Protein AF-A0AAW1NQZ5-F1 (afdb_monomer)

Sequence (118 aa):
MEVQRAYRHLLRVVSKRVSPAAEDTAWRELISAEFRKPVTGDVPAKLQLAYDYAFLIDGVHEQKDLLASYNIGIDRQSRQREDVQKSAARAGLSIPQHWDEVKKSQADSSKQLSDRQS

Secondary structure (DSSP, 8-state):
-HHHHHHHHHHHHHHHHT--STT--HHHHHHHHHHHS---S-HHHHHHHHHHHHHHHHHHHHHHHHHHHTTTTS-HHHHHHHHHHHHHHHTT----TTHHHHHHHHHHHHHHHHHT--

Radius of gyration: 26.28 Å; Cα contacts (8 Å, |Δi|>4): 44; chains: 1; bounding box: 70×30×65 Å

Mean predicted aligned error: 13.95 Å

Structure (mmCIF, N/CA/C/O backbone):
data_AF-A0AAW1NQZ5-F1
#
_entry.id   AF-A0AAW1NQZ5-F1
#
loop_
_atom_site.group_PDB
_atom_site.id
_atom_site.type_symbol
_atom_site.label_atom_id
_atom_site.label_alt_id
_atom_site.label_comp_id
_atom_site.label_asym_id
_atom_site.label_entity_id
_atom_site.label_seq_id
_atom_site.pdbx_PDB_ins_code
_atom_site.Cartn_x
_atom_site.Cartn_y
_atom_site.Cartn_z
_atom_site.occupancy
_atom_site.B_iso_or_equiv
_atom_site.auth_seq_id
_atom_site.auth_comp_id
_atom_site.auth_asym_id
_atom_site.auth_atom_id
_atom_site.pdbx_PDB_model_num
ATOM 1 N N . MET A 1 1 ? -11.773 10.611 14.910 1.00 70.88 1 MET A N 1
ATOM 2 C CA . MET A 1 1 ? -11.055 11.224 13.763 1.00 70.88 1 MET A CA 1
ATOM 3 C C . MET A 1 1 ? -9.839 10.402 13.333 1.00 70.88 1 MET A C 1
ATOM 5 O O . MET A 1 1 ? -9.651 10.212 12.138 1.00 70.88 1 MET A O 1
ATOM 9 N N . GLU A 1 2 ? -9.037 9.885 14.267 1.00 86.00 2 GLU A N 1
ATOM 10 C CA . GLU A 1 2 ? -7.792 9.156 13.964 1.00 86.00 2 GLU A CA 1
ATOM 11 C C . GLU A 1 2 ? -7.994 7.816 13.248 1.00 86.00 2 GLU A C 1
ATOM 13 O O . GLU A 1 2 ? -7.319 7.563 12.256 1.00 86.00 2 GLU A O 1
ATOM 18 N N . VAL A 1 3 ? -8.992 7.018 13.643 1.00 88.62 3 VAL A N 1
ATOM 19 C CA . VAL A 1 3 ? -9.320 5.733 12.983 1.00 88.62 3 VAL A CA 1
ATOM 20 C C . VAL A 1 3 ? -9.614 5.908 11.495 1.00 88.62 3 VAL A C 1
ATOM 22 O O . VAL A 1 3 ? -9.087 5.180 10.659 1.00 88.62 3 VAL A O 1
ATOM 25 N N . GLN A 1 4 ? -10.385 6.936 11.134 1.00 90.56 4 GLN A N 1
ATOM 26 C CA . GLN A 1 4 ? -10.663 7.246 9.731 1.00 90.56 4 GLN A CA 1
ATOM 27 C C . GLN A 1 4 ? -9.417 7.719 8.973 1.00 90.56 4 GLN A C 1
ATOM 29 O O . GLN A 1 4 ? -9.316 7.502 7.766 1.00 90.56 4 GLN A O 1
ATOM 34 N N . ARG A 1 5 ? -8.480 8.401 9.646 1.00 93.69 5 ARG A N 1
ATOM 35 C CA . ARG A 1 5 ? -7.211 8.816 9.033 1.00 93.69 5 ARG A CA 1
ATOM 36 C C . ARG A 1 5 ? -6.329 7.601 8.755 1.00 93.69 5 ARG A C 1
ATOM 38 O O . ARG A 1 5 ? -5.904 7.463 7.613 1.00 93.69 5 ARG A O 1
ATOM 45 N N . ALA A 1 6 ? -6.152 6.712 9.732 1.00 92.81 6 ALA A N 1
ATOM 46 C CA . ALA A 1 6 ? -5.390 5.473 9.577 1.00 92.81 6 ALA A CA 1
ATOM 47 C C . ALA A 1 6 ? -5.971 4.586 8.464 1.00 92.81 6 ALA A C 1
ATOM 49 O O . ALA A 1 6 ? -5.249 4.180 7.557 1.00 92.81 6 ALA A O 1
ATOM 50 N N . TYR A 1 7 ? -7.294 4.391 8.455 1.00 94.00 7 TYR A N 1
ATOM 51 C CA . TYR A 1 7 ? -7.994 3.638 7.410 1.00 94.00 7 TYR A CA 1
ATOM 52 C C . TYR A 1 7 ? -7.758 4.214 6.007 1.00 94.00 7 TYR A C 1
ATOM 54 O O . TYR A 1 7 ? -7.334 3.503 5.097 1.00 94.00 7 TYR A O 1
ATOM 62 N N . ARG A 1 8 ? -7.987 5.524 5.824 1.00 94.19 8 ARG A N 1
ATOM 63 C CA . ARG A 1 8 ? -7.779 6.188 4.525 1.00 94.19 8 ARG A CA 1
ATOM 64 C C . ARG A 1 8 ? -6.316 6.170 4.094 1.00 94.19 8 ARG A C 1
ATOM 66 O O . ARG A 1 8 ? -6.044 6.088 2.900 1.00 94.19 8 ARG A O 1
ATOM 73 N N . HIS A 1 9 ? -5.389 6.287 5.042 1.00 94.88 9 HIS A N 1
ATOM 74 C CA . HIS A 1 9 ? -3.962 6.241 4.759 1.00 94.88 9 HIS A CA 1
ATOM 75 C C . HIS A 1 9 ? -3.550 4.855 4.253 1.00 94.88 9 HIS A C 1
ATOM 77 O O . HIS A 1 9 ? -3.012 4.758 3.151 1.00 94.88 9 HIS A O 1
ATOM 83 N N . LEU A 1 10 ? -3.899 3.796 4.988 1.00 94.56 10 LEU A N 1
ATOM 84 C CA . LEU A 1 10 ? -3.595 2.419 4.605 1.00 94.56 10 LEU A CA 1
ATOM 85 C C . LEU A 1 10 ? -4.227 2.051 3.256 1.00 94.56 10 LEU A C 1
ATOM 87 O O . LEU A 1 10 ? -3.538 1.535 2.379 1.00 94.56 10 LEU 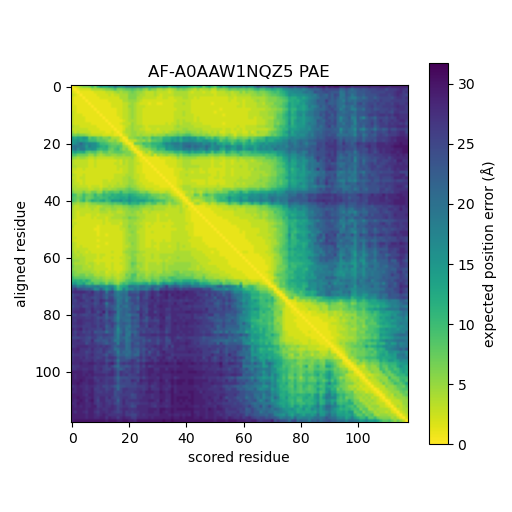A O 1
ATOM 91 N N . LEU A 1 11 ? -5.504 2.391 3.042 1.00 93.19 11 LEU A N 1
ATOM 92 C CA . LEU A 1 11 ? -6.165 2.151 1.756 1.00 93.19 11 LEU A CA 1
ATOM 93 C C . LEU A 1 11 ? -5.460 2.845 0.593 1.00 93.19 11 LEU A C 1
ATOM 95 O O . LEU A 1 11 ? -5.321 2.242 -0.467 1.00 93.19 11 LEU A O 1
ATOM 99 N N . ARG A 1 12 ? -5.003 4.089 0.782 1.00 93.06 12 ARG A N 1
ATOM 100 C CA . ARG A 1 12 ? -4.288 4.836 -0.260 1.00 93.06 12 ARG A CA 1
ATOM 101 C C . ARG A 1 12 ? -2.950 4.186 -0.606 1.00 93.06 12 ARG A C 1
ATOM 103 O O . ARG A 1 12 ? -2.597 4.119 -1.782 1.00 93.06 12 ARG A O 1
ATOM 110 N N . VAL A 1 13 ? -2.204 3.725 0.397 1.00 94.00 13 VAL A N 1
ATOM 111 C CA . VAL A 1 13 ? -0.919 3.044 0.175 1.00 94.00 13 VAL A CA 1
ATOM 112 C C . VAL A 1 13 ? -1.146 1.735 -0.574 1.00 94.00 13 VAL A C 1
ATOM 114 O O . VAL A 1 13 ? -0.518 1.495 -1.603 1.00 94.00 13 VAL A O 1
ATOM 117 N N . VAL A 1 14 ? -2.112 0.932 -0.130 1.00 92.25 14 VAL A N 1
ATOM 118 C CA . VAL A 1 14 ? -2.452 -0.351 -0.756 1.00 92.25 14 VAL A CA 1
ATOM 119 C C . VAL A 1 14 ? -2.953 -0.163 -2.186 1.00 92.25 14 VAL A C 1
ATOM 121 O O . VAL A 1 14 ? -2.502 -0.873 -3.082 1.00 92.25 14 VAL A O 1
ATOM 124 N N . SER A 1 15 ? -3.806 0.835 -2.440 1.00 89.31 15 SER A N 1
ATOM 125 C CA . SER A 1 15 ? -4.270 1.143 -3.798 1.00 89.31 15 SER A CA 1
ATOM 126 C C . SER A 1 15 ? -3.155 1.647 -4.712 1.00 89.31 15 SER A C 1
ATOM 128 O O . SER A 1 15 ? -3.233 1.476 -5.918 1.00 89.31 15 SER A O 1
ATOM 130 N N . LYS A 1 16 ? -2.131 2.308 -4.165 1.00 90.25 16 LYS A N 1
ATOM 131 C CA . LYS A 1 16 ? -1.011 2.826 -4.959 1.00 90.25 16 LYS A CA 1
ATOM 132 C C . LYS A 1 16 ? 0.023 1.742 -5.268 1.00 90.25 16 LYS A C 1
ATOM 134 O O . LYS A 1 16 ? 0.586 1.742 -6.356 1.00 90.25 16 LYS A O 1
ATOM 139 N N . ARG A 1 17 ? 0.323 0.879 -4.294 1.00 88.62 17 ARG A N 1
ATOM 140 C CA . ARG A 1 17 ? 1.488 -0.016 -4.327 1.00 88.62 17 ARG A CA 1
ATOM 141 C C . ARG A 1 17 ? 1.148 -1.469 -4.651 1.00 88.62 17 ARG A C 1
ATOM 143 O O . ARG A 1 17 ? 1.890 -2.096 -5.390 1.00 88.62 17 ARG A O 1
ATOM 150 N N . VAL A 1 18 ? 0.041 -1.988 -4.119 1.00 84.69 18 VAL A N 1
ATOM 151 C CA . VAL A 1 18 ? -0.303 -3.421 -4.195 1.00 84.69 18 VAL A CA 1
ATOM 152 C C . VAL A 1 18 ? -1.376 -3.680 -5.247 1.00 84.69 18 VAL A C 1
ATOM 154 O O . VAL A 1 18 ? -1.223 -4.575 -6.066 1.00 84.69 18 VAL A O 1
ATOM 157 N N . SER A 1 19 ? -2.436 -2.867 -5.249 1.00 79.19 19 SER A N 1
ATOM 158 C CA . SER A 1 19 ? -3.560 -2.996 -6.181 1.00 79.19 19 SER A CA 1
ATOM 159 C C . SER A 1 19 ? -3.841 -1.670 -6.914 1.00 79.19 19 SER A C 1
ATOM 161 O O . SER A 1 19 ? -4.798 -0.943 -6.591 1.00 79.19 19 SER A O 1
ATOM 163 N N . PRO A 1 20 ? -2.966 -1.312 -7.877 1.00 73.44 20 PRO A N 1
ATOM 164 C CA . PRO A 1 20 ? -3.190 -0.182 -8.773 1.00 73.44 20 PRO A CA 1
ATOM 165 C C . PRO A 1 20 ? -4.266 -0.480 -9.827 1.00 73.44 20 PRO A C 1
ATOM 167 O O . PRO A 1 20 ? -4.926 0.446 -10.297 1.00 73.44 20 PRO A O 1
ATOM 170 N N . ALA A 1 21 ? -4.479 -1.753 -10.180 1.00 66.56 21 ALA A N 1
ATOM 171 C CA . ALA A 1 21 ? -5.527 -2.165 -11.106 1.00 66.56 21 ALA A CA 1
ATOM 172 C C . ALA A 1 21 ? -6.895 -2.175 -10.407 1.00 66.56 21 ALA A C 1
ATOM 174 O O . ALA A 1 21 ? -7.035 -2.687 -9.299 1.00 66.56 21 ALA A O 1
ATOM 175 N N . ALA A 1 22 ? -7.920 -1.626 -11.064 1.00 62.34 22 ALA A N 1
ATOM 176 C CA . ALA A 1 22 ? -9.281 -1.571 -10.525 1.00 62.34 22 ALA A CA 1
ATOM 177 C C . ALA A 1 22 ? -9.897 -2.960 -10.251 1.00 62.34 22 ALA A C 1
ATOM 179 O O . ALA A 1 22 ? -10.862 -3.051 -9.498 1.00 62.34 22 ALA A O 1
ATOM 180 N N . GLU A 1 23 ? -9.334 -4.016 -10.841 1.00 64.56 23 GLU A N 1
ATOM 181 C CA . GLU A 1 23 ? -9.855 -5.384 -10.795 1.00 64.56 23 GLU A CA 1
ATOM 182 C C . GLU A 1 23 ? -9.442 -6.166 -9.536 1.00 64.56 23 GLU A C 1
ATOM 184 O O . GLU A 1 23 ? -10.144 -7.099 -9.156 1.00 64.56 23 GLU A O 1
ATOM 189 N N . ASP A 1 24 ? -8.367 -5.782 -8.834 1.00 76.19 24 ASP A N 1
ATOM 190 C CA . ASP A 1 24 ? -7.930 -6.484 -7.616 1.00 76.19 24 ASP A CA 1
ATOM 191 C C . ASP A 1 24 ? -8.473 -5.794 -6.351 1.00 76.19 24 ASP A C 1
ATOM 193 O O . ASP A 1 24 ? -7.803 -5.005 -5.676 1.00 76.19 24 ASP A O 1
ATOM 197 N N . THR A 1 25 ? -9.741 -6.045 -6.024 1.00 85.50 25 THR A N 1
ATOM 198 C CA . THR A 1 25 ? -10.404 -5.450 -4.850 1.00 85.50 25 THR A CA 1
ATOM 199 C C . THR A 1 25 ? -10.146 -6.206 -3.549 1.00 85.50 25 THR A C 1
ATOM 201 O O . THR A 1 25 ? -10.448 -5.668 -2.478 1.00 85.50 25 THR A O 1
ATOM 204 N N . ALA A 1 26 ? -9.533 -7.393 -3.605 1.00 88.62 26 ALA A N 1
ATOM 205 C CA . ALA A 1 26 ? -9.428 -8.316 -2.475 1.00 88.62 26 ALA A CA 1
ATOM 206 C C . ALA A 1 26 ? -8.772 -7.666 -1.247 1.00 88.62 26 ALA A C 1
ATOM 208 O O . ALA A 1 26 ? -9.292 -7.740 -0.132 1.00 88.62 26 ALA A O 1
ATOM 209 N N . TRP A 1 27 ? -7.674 -6.934 -1.451 1.00 89.69 27 TRP A N 1
ATOM 210 C CA . TRP A 1 27 ? -6.989 -6.226 -0.366 1.00 89.69 27 TRP A CA 1
ATOM 211 C C . TRP A 1 27 ? -7.824 -5.095 0.239 1.00 89.69 27 TRP A C 1
ATOM 213 O O . TRP A 1 27 ? -7.817 -4.894 1.454 1.00 89.69 27 TRP A O 1
ATOM 223 N N . ARG A 1 28 ? -8.567 -4.353 -0.588 1.00 90.00 28 ARG A N 1
ATOM 224 C CA . ARG A 1 28 ? -9.413 -3.241 -0.121 1.00 90.00 28 ARG A CA 1
ATOM 225 C C . ARG A 1 28 ? -10.602 -3.762 0.679 1.00 90.00 28 ARG A C 1
ATOM 227 O O . ARG A 1 28 ? -10.969 -3.161 1.692 1.00 90.00 28 ARG A O 1
ATOM 234 N N . GLU A 1 29 ? -11.180 -4.873 0.238 1.00 91.75 29 GLU A N 1
ATOM 235 C CA . GLU A 1 29 ? -12.260 -5.572 0.929 1.00 91.75 29 GLU A CA 1
ATOM 236 C C . GLU A 1 29 ? -11.786 -6.138 2.263 1.00 91.75 29 GLU A C 1
ATOM 238 O O . GLU A 1 29 ? -12.436 -5.888 3.276 1.00 91.75 29 GLU A O 1
ATOM 243 N N . LEU A 1 30 ? -10.619 -6.789 2.294 1.00 92.62 30 LEU A N 1
ATOM 244 C CA . LEU A 1 30 ? -10.021 -7.314 3.520 1.00 92.62 30 LEU A CA 1
ATOM 245 C C . LEU A 1 30 ? -9.782 -6.205 4.549 1.00 92.62 30 LEU A C 1
ATOM 247 O O . LEU A 1 30 ? -10.229 -6.316 5.687 1.00 92.62 30 LEU A O 1
ATOM 251 N N . ILE A 1 31 ? -9.158 -5.092 4.149 1.00 92.12 31 ILE A N 1
ATOM 252 C CA . ILE A 1 31 ? -8.920 -3.952 5.051 1.00 92.12 31 ILE A CA 1
ATOM 253 C C . ILE A 1 31 ? -10.249 -3.371 5.539 1.00 92.12 31 ILE A C 1
ATOM 255 O O . ILE A 1 31 ? -10.414 -3.081 6.721 1.00 92.12 31 ILE A O 1
ATOM 259 N N . SER A 1 32 ? -11.229 -3.224 4.648 1.00 92.56 32 SER A N 1
ATOM 260 C CA . SER A 1 32 ? -12.551 -2.719 5.027 1.00 92.56 32 SER A CA 1
ATOM 261 C C . SER A 1 32 ? -13.278 -3.665 5.981 1.00 92.56 32 SER A C 1
ATOM 263 O O . SER A 1 32 ? -13.963 -3.195 6.887 1.00 92.56 32 SER A O 1
ATOM 265 N N . ALA A 1 33 ? -13.121 -4.977 5.813 1.00 93.38 33 ALA A N 1
ATOM 266 C CA . ALA A 1 33 ? -13.661 -5.977 6.720 1.00 93.38 33 ALA A CA 1
ATOM 267 C C . ALA A 1 33 ? -12.986 -5.897 8.096 1.00 93.38 33 ALA A C 1
ATOM 269 O O . ALA A 1 33 ? -13.692 -5.838 9.099 1.00 93.38 33 ALA A O 1
ATOM 270 N N . GLU A 1 34 ? -11.653 -5.808 8.161 1.00 91.12 34 GLU A N 1
ATOM 271 C CA . GLU A 1 34 ? -10.914 -5.681 9.427 1.00 91.12 34 GLU A CA 1
ATOM 272 C C . GLU A 1 34 ? -11.303 -4.422 10.209 1.00 91.12 34 GLU A C 1
ATOM 274 O O . GLU A 1 34 ? -11.570 -4.495 11.406 1.00 91.12 34 GLU A O 1
ATOM 279 N N . PHE A 1 35 ? -11.426 -3.272 9.540 1.00 90.88 35 PHE A N 1
ATOM 280 C CA . PHE A 1 35 ? -11.817 -2.015 10.192 1.00 90.88 35 PHE A CA 1
ATOM 281 C C . PHE A 1 35 ? -13.294 -1.964 10.619 1.00 90.88 35 PHE A C 1
ATOM 283 O O . PHE A 1 35 ? -13.665 -1.104 11.417 1.00 90.88 35 PHE A O 1
ATOM 290 N N . ARG A 1 36 ? -14.144 -2.858 10.095 1.00 90.94 36 ARG A N 1
ATOM 291 C CA . ARG A 1 36 ? -15.556 -2.992 10.494 1.00 90.94 36 ARG A CA 1
ATOM 292 C C . ARG A 1 36 ? -15.763 -3.966 11.652 1.00 90.94 36 ARG A C 1
ATOM 294 O O . ARG A 1 36 ? -16.827 -3.927 12.269 1.00 90.94 36 ARG A O 1
ATOM 301 N N . LYS A 1 37 ? -14.797 -4.844 11.944 1.00 90.31 37 LYS A N 1
ATOM 302 C CA . LYS A 1 37 ? -14.909 -5.790 13.062 1.00 90.31 37 LYS A CA 1
ATOM 303 C C . LYS A 1 37 ? -15.020 -5.033 14.391 1.00 90.31 37 LYS A C 1
ATOM 305 O O . LYS A 1 37 ? -14.380 -3.991 14.556 1.00 90.31 37 LYS A O 1
ATOM 310 N N . PRO A 1 38 ? -15.800 -5.551 15.358 1.00 85.06 38 PRO A N 1
ATOM 311 C CA . PRO A 1 38 ? -15.866 -4.954 16.684 1.00 85.06 38 PRO A CA 1
ATOM 312 C C . PRO A 1 38 ? -14.465 -4.932 17.299 1.00 85.06 38 PRO A C 1
ATOM 314 O O . PRO A 1 38 ? -13.762 -5.946 17.333 1.00 85.06 38 PRO A O 1
ATOM 317 N N . VAL A 1 39 ? -14.038 -3.759 17.764 1.00 83.44 39 VAL A N 1
ATOM 318 C CA . VAL A 1 39 ? -12.698 -3.605 18.324 1.00 83.44 39 VAL A CA 1
ATOM 319 C C . VAL A 1 39 ? -12.680 -4.169 19.738 1.00 83.44 39 VAL A C 1
ATOM 321 O O . VAL A 1 39 ? -13.230 -3.584 20.664 1.00 83.44 39 VAL A O 1
ATOM 324 N N . THR A 1 40 ? -12.027 -5.313 19.901 1.00 83.00 40 THR A N 1
ATOM 325 C CA . THR A 1 40 ? -11.685 -5.889 21.205 1.00 83.00 40 THR A CA 1
ATOM 326 C C . THR A 1 40 ? -10.232 -5.554 21.556 1.00 83.00 40 THR A C 1
ATOM 328 O O . THR A 1 40 ? -9.353 -5.658 20.700 1.00 83.00 40 THR A O 1
ATOM 331 N N . GLY A 1 41 ? -9.953 -5.129 22.789 1.00 82.88 41 GLY A N 1
ATOM 332 C CA . GLY A 1 41 ? -8.594 -4.783 23.236 1.00 82.88 41 GLY A CA 1
ATOM 333 C C . GLY A 1 41 ? -8.167 -3.338 22.941 1.00 82.88 41 GLY A C 1
ATOM 334 O O . GLY A 1 41 ? -9.006 -2.450 22.807 1.00 82.88 41 GLY A O 1
ATOM 335 N N . ASP A 1 42 ? -6.853 -3.108 22.878 1.00 88.94 42 ASP A N 1
ATOM 336 C CA . ASP A 1 42 ? -6.261 -1.766 22.846 1.00 88.94 42 ASP A CA 1
ATOM 337 C C . ASP A 1 42 ? -6.366 -1.097 21.460 1.00 88.94 42 ASP A C 1
ATOM 339 O O . ASP A 1 42 ? -5.726 -1.498 20.482 1.00 88.94 42 ASP A O 1
ATOM 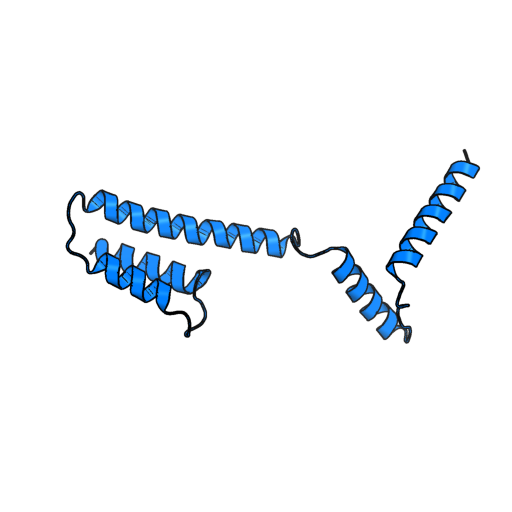343 N N . VAL A 1 43 ? -7.219 -0.071 21.374 1.00 88.00 43 VAL A N 1
ATOM 344 C CA . VAL A 1 43 ? -7.505 0.695 20.150 1.00 88.00 43 VAL A CA 1
ATOM 345 C C . VAL A 1 43 ? -6.252 1.441 19.644 1.00 88.00 43 VAL A C 1
ATOM 347 O O . VAL A 1 43 ? -5.949 1.307 18.455 1.00 88.00 43 VAL A O 1
ATOM 350 N N . PRO A 1 44 ? -5.502 2.186 20.487 1.00 90.00 44 PRO A N 1
ATOM 351 C CA . PRO A 1 44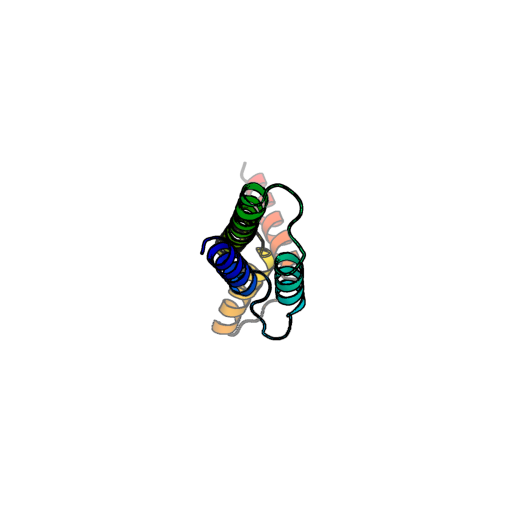 ? -4.215 2.784 20.127 1.00 90.00 44 PRO A CA 1
ATOM 352 C C . PRO A 1 44 ? -3.215 1.817 19.486 1.00 90.00 44 PRO A C 1
ATOM 354 O O . PRO A 1 44 ? -2.670 2.125 18.427 1.00 90.00 44 PRO A O 1
ATOM 357 N N . ALA A 1 45 ? -3.006 0.632 20.068 1.00 91.31 45 ALA A N 1
ATOM 358 C CA . ALA A 1 45 ? -2.066 -0.349 19.524 1.00 91.31 45 ALA A CA 1
ATOM 359 C C . ALA A 1 45 ? -2.479 -0.832 18.122 1.00 91.31 45 ALA A C 1
ATOM 361 O O . ALA A 1 45 ? -1.646 -0.957 17.226 1.00 91.31 45 ALA A O 1
ATOM 362 N N . LYS A 1 46 ? -3.780 -1.045 17.894 1.00 90.44 46 LYS A N 1
ATOM 363 C CA . LYS A 1 46 ? -4.315 -1.427 16.574 1.00 90.44 46 LYS A CA 1
ATOM 364 C C . LYS A 1 46 ? -4.212 -0.306 15.541 1.00 90.44 46 LYS A C 1
ATOM 366 O O . LYS A 1 46 ? -3.966 -0.567 14.366 1.00 90.44 46 LYS A O 1
ATOM 371 N N . LEU A 1 47 ? -4.404 0.940 15.971 1.00 92.44 47 LEU A N 1
ATOM 372 C CA . LEU A 1 47 ? -4.180 2.126 15.144 1.00 92.44 47 LEU A CA 1
ATOM 373 C C . LEU A 1 47 ? -2.718 2.226 14.711 1.00 92.44 47 LEU A C 1
ATOM 375 O O . LEU A 1 47 ? -2.456 2.427 13.527 1.00 92.44 47 LEU A O 1
ATOM 379 N N . GLN A 1 48 ? -1.792 2.051 15.654 1.00 94.25 48 GLN A N 1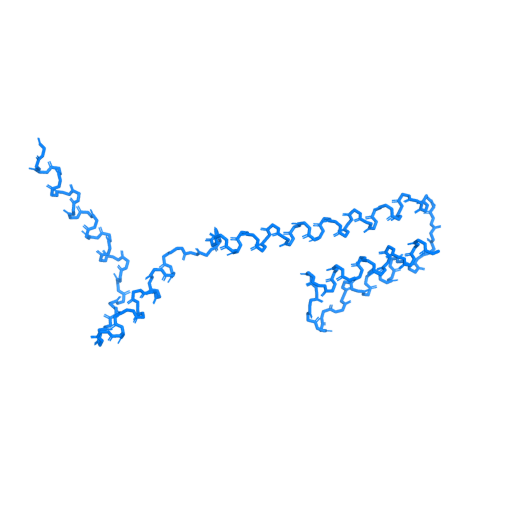
ATOM 380 C CA . GLN A 1 48 ? -0.361 2.057 15.372 1.00 94.25 48 GLN A CA 1
ATOM 381 C C . GLN A 1 48 ? 0.003 0.950 14.383 1.00 94.25 48 GLN A C 1
ATOM 383 O O . GLN A 1 48 ? 0.628 1.226 13.365 1.00 94.25 48 GLN A O 1
ATOM 388 N N . LEU A 1 49 ? -0.516 -0.260 14.598 1.00 94.19 49 LEU A N 1
ATOM 389 C CA . LEU A 1 49 ? -0.314 -1.390 13.696 1.00 94.19 49 LEU A CA 1
ATOM 390 C C . LEU A 1 49 ? -0.743 -1.078 12.250 1.00 94.19 49 LEU A C 1
ATOM 392 O O . LEU A 1 49 ? -0.059 -1.455 11.301 1.00 94.19 49 LEU A O 1
ATOM 396 N N . ALA A 1 50 ? -1.852 -0.358 12.053 1.00 94.12 50 ALA A N 1
ATOM 397 C CA . ALA A 1 50 ? -2.284 0.052 10.717 1.00 94.12 50 ALA A CA 1
ATOM 398 C C . ALA A 1 50 ? -1.302 1.032 10.047 1.00 94.12 50 ALA A C 1
ATOM 400 O O . ALA A 1 50 ? -1.083 0.943 8.836 1.00 94.12 50 ALA A O 1
ATOM 401 N N . TYR A 1 51 ? -0.709 1.952 10.814 1.00 95.81 51 TYR A N 1
ATOM 402 C CA . TYR A 1 51 ? 0.342 2.840 10.311 1.00 95.81 51 TYR A CA 1
ATOM 403 C C . TYR A 1 51 ? 1.633 2.079 10.012 1.00 95.81 51 TYR A C 1
ATOM 405 O O . TYR A 1 51 ? 2.224 2.302 8.957 1.00 95.81 51 TYR A O 1
ATOM 413 N N . ASP A 1 52 ? 2.024 1.141 10.873 1.00 96.69 52 ASP A N 1
ATOM 414 C CA . ASP A 1 52 ? 3.221 0.320 10.685 1.00 96.69 52 ASP A CA 1
ATOM 415 C C . ASP A 1 52 ? 3.113 -0.526 9.407 1.00 96.69 52 ASP A C 1
ATOM 417 O O . ASP A 1 52 ? 4.056 -0.593 8.618 1.00 96.69 52 ASP A O 1
ATOM 421 N N . TYR A 1 53 ? 1.936 -1.102 9.130 1.00 95.50 53 TYR A N 1
ATOM 422 C CA . TYR A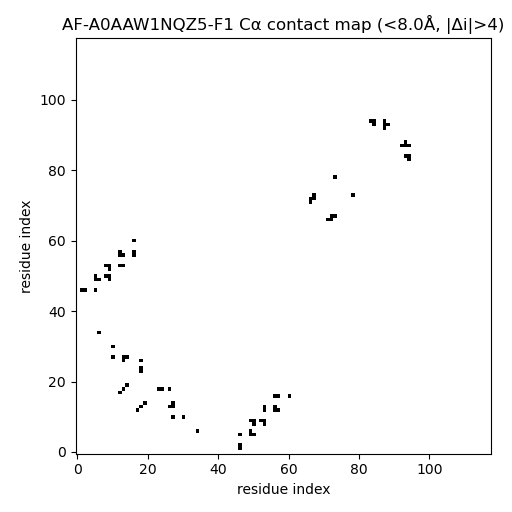 1 53 ? 1.688 -1.801 7.867 1.00 95.50 53 TYR A CA 1
ATOM 423 C C . TYR A 1 53 ? 1.743 -0.872 6.654 1.00 95.50 53 TYR A C 1
ATOM 425 O O . TYR A 1 53 ? 2.315 -1.245 5.629 1.00 95.50 53 TYR A O 1
ATOM 433 N N . ALA A 1 54 ? 1.171 0.331 6.744 1.00 95.44 54 ALA A N 1
ATOM 434 C CA . ALA A 1 54 ? 1.248 1.301 5.656 1.00 95.44 54 ALA A CA 1
ATOM 435 C C . ALA A 1 54 ? 2.710 1.684 5.360 1.00 95.44 54 ALA A C 1
ATOM 437 O O . ALA A 1 54 ? 3.120 1.686 4.200 1.00 95.44 54 ALA A O 1
ATOM 438 N N . PHE A 1 55 ? 3.505 1.925 6.405 1.00 96.44 55 PHE A N 1
ATOM 439 C CA . PHE A 1 55 ? 4.932 2.217 6.291 1.00 96.44 55 PHE A CA 1
ATOM 440 C C . PHE A 1 55 ? 5.712 1.051 5.671 1.00 96.44 55 PHE A C 1
ATOM 442 O O . PHE A 1 55 ? 6.485 1.257 4.736 1.00 96.44 55 PHE A O 1
ATOM 449 N N . LEU A 1 56 ? 5.465 -0.182 6.127 1.00 96.62 56 LEU A N 1
ATOM 450 C CA . LEU A 1 56 ? 6.103 -1.383 5.587 1.00 96.62 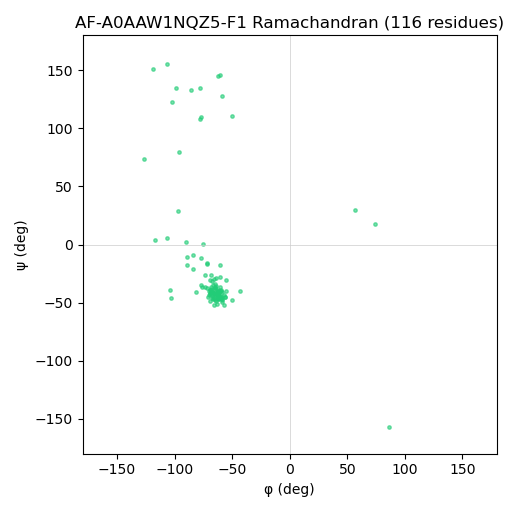56 LEU A CA 1
ATOM 451 C C . LEU A 1 56 ? 5.823 -1.552 4.090 1.00 96.62 56 LEU A C 1
ATOM 453 O O . LEU A 1 56 ? 6.741 -1.800 3.309 1.00 96.62 56 LEU A O 1
ATOM 457 N N . ILE A 1 57 ? 4.558 -1.419 3.681 1.00 94.62 57 ILE A N 1
ATOM 458 C CA . ILE A 1 57 ? 4.162 -1.591 2.280 1.00 94.62 57 ILE A CA 1
ATOM 459 C C . ILE A 1 57 ? 4.828 -0.531 1.405 1.00 94.62 57 ILE A C 1
ATOM 461 O O . ILE A 1 57 ? 5.342 -0.875 0.338 1.00 94.62 57 ILE A O 1
ATOM 465 N N . ASP A 1 58 ? 4.823 0.733 1.831 1.00 94.69 58 ASP A N 1
ATOM 466 C CA . ASP A 1 58 ? 5.416 1.812 1.040 1.00 94.69 58 ASP A CA 1
ATOM 467 C C . ASP A 1 58 ? 6.938 1.652 0.937 1.00 94.69 58 ASP A C 1
ATOM 469 O O . ASP A 1 58 ? 7.468 1.686 -0.172 1.00 94.69 58 ASP A O 1
ATOM 473 N N . GLY A 1 59 ? 7.619 1.347 2.048 1.00 95.06 59 GLY A N 1
ATOM 474 C CA . GLY A 1 59 ? 9.071 1.152 2.078 1.00 95.06 59 GLY A CA 1
ATOM 475 C C . GLY A 1 59 ? 9.546 -0.038 1.239 1.00 95.06 59 GLY A C 1
ATOM 476 O O . GLY A 1 59 ? 10.507 0.084 0.481 1.00 95.06 59 GLY A O 1
ATOM 477 N N . VAL A 1 60 ? 8.850 -1.180 1.292 1.00 94.50 60 VAL A N 1
ATOM 478 C CA . VAL A 1 60 ? 9.185 -2.345 0.450 1.00 94.50 60 VAL A CA 1
ATOM 479 C C . VAL A 1 60 ? 9.031 -2.016 -1.035 1.00 94.50 60 VAL A C 1
ATOM 481 O O . VAL A 1 60 ? 9.849 -2.442 -1.850 1.00 94.50 60 VAL A O 1
ATOM 484 N N . HIS A 1 61 ? 7.996 -1.263 -1.413 1.00 91.38 61 HIS A N 1
ATOM 485 C CA . HIS A 1 61 ? 7.809 -0.883 -2.812 1.00 91.38 61 HIS A CA 1
ATOM 486 C C . HIS A 1 61 ? 8.795 0.191 -3.257 1.00 91.38 61 HIS A C 1
ATOM 488 O O . HIS A 1 61 ? 9.297 0.101 -4.368 1.00 91.38 61 HIS A O 1
ATOM 494 N N . GLU A 1 62 ? 9.140 1.146 -2.398 1.00 91.62 62 GLU A N 1
ATOM 495 C CA . GLU A 1 62 ? 10.205 2.108 -2.677 1.00 91.62 62 GLU A CA 1
ATOM 496 C C . GLU A 1 62 ? 11.549 1.404 -2.908 1.00 91.62 62 GLU A C 1
ATOM 498 O O . GLU A 1 62 ? 12.235 1.687 -3.888 1.00 91.62 62 GLU A O 1
ATOM 503 N N . GLN A 1 63 ? 11.894 0.415 -2.080 1.00 90.25 63 GLN A N 1
ATOM 504 C CA . GLN A 1 63 ? 13.091 -0.404 -2.289 1.00 90.25 63 GLN A CA 1
ATOM 505 C C . GLN A 1 63 ? 13.033 -1.192 -3.602 1.00 90.25 63 GLN A C 1
ATOM 507 O O . GLN A 1 63 ? 14.035 -1.275 -4.312 1.00 90.25 63 GLN A O 1
ATOM 512 N N . LYS A 1 64 ? 11.873 -1.751 -3.960 1.00 87.62 64 LYS A N 1
ATOM 513 C CA . LYS A 1 64 ? 11.680 -2.420 -5.256 1.00 87.62 64 LYS A CA 1
ATOM 514 C C . LYS A 1 64 ? 11.860 -1.459 -6.430 1.00 87.62 64 LYS A C 1
ATOM 516 O O . LYS A 1 64 ? 12.570 -1.803 -7.373 1.00 87.62 64 LYS A O 1
ATOM 521 N N . ASP A 1 65 ? 11.263 -0.272 -6.359 1.00 86.50 65 ASP A N 1
ATOM 522 C CA . ASP A 1 65 ? 11.389 0.775 -7.376 1.00 86.50 65 ASP A CA 1
ATOM 523 C C . ASP A 1 65 ? 12.857 1.200 -7.531 1.00 86.50 65 ASP A C 1
ATOM 525 O O . ASP A 1 65 ? 13.353 1.373 -8.645 1.00 86.50 65 ASP A O 1
ATOM 529 N N . LEU A 1 66 ? 13.584 1.299 -6.413 1.00 87.38 66 LEU A N 1
ATOM 530 C CA . LEU A 1 66 ? 15.012 1.588 -6.391 1.00 87.38 66 LEU A CA 1
ATOM 531 C C . LEU A 1 66 ? 15.818 0.474 -7.075 1.00 87.38 66 LEU A C 1
ATOM 533 O O . LEU A 1 66 ? 16.598 0.735 -7.983 1.00 87.38 66 LEU A O 1
ATOM 537 N N . LEU A 1 67 ? 15.608 -0.791 -6.711 1.00 84.31 67 LEU A N 1
ATOM 538 C CA . LEU A 1 67 ? 16.305 -1.916 -7.347 1.00 84.31 67 LEU A CA 1
ATOM 539 C C . LEU A 1 67 ? 16.015 -2.006 -8.852 1.00 84.31 67 LEU A C 1
ATOM 541 O O . LEU A 1 67 ? 16.913 -2.330 -9.638 1.00 84.31 67 LEU A O 1
ATOM 545 N N . ALA A 1 68 ? 14.781 -1.692 -9.253 1.00 75.81 68 ALA A N 1
ATOM 546 C CA . ALA A 1 68 ? 14.395 -1.600 -10.653 1.00 75.81 68 ALA A CA 1
ATOM 547 C C . ALA A 1 68 ? 15.118 -0.445 -11.367 1.00 75.81 68 ALA A C 1
ATOM 549 O O . ALA A 1 68 ? 15.621 -0.644 -12.474 1.00 75.81 68 ALA A O 1
ATOM 550 N N . SER A 1 69 ? 15.237 0.729 -10.736 1.00 79.00 69 SER A N 1
ATOM 551 C CA . SER A 1 69 ? 15.904 1.901 -11.323 1.00 79.00 69 SER A CA 1
ATOM 552 C C . SER A 1 69 ? 17.416 1.714 -11.469 1.00 79.00 69 SER A C 1
ATOM 554 O O . SER A 1 69 ? 17.978 2.063 -12.507 1.00 79.00 69 SER A O 1
ATOM 556 N N . TYR A 1 70 ? 18.065 1.065 -10.499 1.00 75.56 70 TYR A N 1
ATOM 557 C CA . TYR A 1 70 ? 19.473 0.671 -10.600 1.00 75.56 70 TYR A CA 1
ATOM 558 C C . TYR A 1 70 ? 19.700 -0.539 -11.517 1.00 75.56 70 TYR A C 1
ATOM 560 O O . TYR A 1 70 ? 20.843 -0.960 -11.705 1.00 75.56 70 TYR A O 1
ATOM 568 N N . ASN A 1 71 ? 18.638 -1.095 -12.112 1.00 66.50 71 ASN A N 1
ATOM 569 C CA . ASN A 1 71 ? 18.712 -2.234 -13.021 1.00 66.50 71 ASN A CA 1
ATOM 570 C C . ASN A 1 71 ? 19.394 -3.459 -12.366 1.00 66.50 71 ASN A C 1
ATOM 572 O O . ASN A 1 71 ? 20.027 -4.262 -13.051 1.00 66.50 71 ASN A O 1
ATOM 576 N N . ILE A 1 72 ? 19.275 -3.597 -11.038 1.00 62.50 72 ILE A N 1
ATOM 577 C CA . ILE A 1 72 ? 19.922 -4.656 -10.237 1.00 62.50 72 ILE A CA 1
ATOM 578 C C . ILE A 1 72 ? 19.180 -6.001 -10.388 1.00 62.50 72 ILE A C 1
ATOM 580 O O . ILE A 1 72 ? 19.717 -7.047 -10.039 1.00 62.50 72 ILE A O 1
ATOM 584 N N . GLY A 1 73 ? 17.979 -6.000 -10.982 1.00 58.59 73 GLY A N 1
ATOM 585 C CA . GLY A 1 73 ? 17.175 -7.202 -11.255 1.00 58.59 73 GLY A CA 1
ATOM 586 C C . GLY A 1 73 ? 16.907 -7.514 -12.734 1.00 58.59 73 GLY A C 1
ATOM 587 O O . GLY A 1 73 ? 16.156 -8.442 -13.014 1.00 58.59 73 GLY A O 1
ATOM 588 N N . ILE A 1 74 ? 17.471 -6.756 -13.683 1.00 56.25 74 ILE A N 1
ATOM 589 C CA . ILE A 1 74 ? 17.304 -7.005 -15.126 1.00 56.25 74 ILE A CA 1
ATOM 590 C C . ILE A 1 74 ? 18.579 -7.668 -15.638 1.00 56.25 74 ILE A C 1
ATOM 592 O O . ILE A 1 74 ? 19.664 -7.102 -15.500 1.00 56.25 74 ILE A O 1
ATOM 596 N N . ASP A 1 75 ? 18.439 -8.853 -16.234 1.00 61.81 75 ASP A N 1
ATOM 597 C CA . ASP A 1 75 ? 19.541 -9.612 -16.819 1.00 61.81 75 ASP A CA 1
ATOM 598 C C . ASP A 1 75 ? 20.371 -8.723 -17.763 1.00 61.81 75 ASP A C 1
ATOM 600 O O . ASP A 1 75 ? 19.921 -8.306 -18.834 1.00 61.81 75 ASP A O 1
ATOM 604 N N . ARG A 1 76 ? 21.600 -8.408 -17.342 1.00 59.44 76 ARG A N 1
ATOM 605 C CA . ARG A 1 76 ? 22.536 -7.536 -18.068 1.00 59.44 76 ARG A CA 1
ATOM 606 C C . ARG A 1 76 ? 22.786 -8.032 -19.492 1.00 59.44 76 ARG A C 1
ATOM 608 O O . ARG A 1 76 ? 23.061 -7.218 -20.374 1.00 59.44 76 ARG A O 1
ATOM 615 N N . GLN A 1 77 ? 22.711 -9.347 -19.710 1.00 63.62 77 GLN A N 1
ATOM 616 C CA . GLN A 1 77 ? 22.947 -9.957 -21.014 1.00 63.62 77 GLN A CA 1
ATOM 617 C C . GLN A 1 77 ? 21.807 -9.656 -21.987 1.00 63.62 77 GLN A C 1
ATOM 619 O O . GLN A 1 77 ? 22.078 -9.219 -23.108 1.00 63.62 77 GLN A O 1
ATOM 624 N N . SER A 1 78 ? 20.552 -9.780 -21.545 1.00 67.69 78 SER A N 1
ATOM 625 C CA . SER A 1 78 ? 19.376 -9.444 -22.358 1.00 67.69 78 SER A CA 1
ATOM 626 C C . SER A 1 78 ? 19.395 -7.999 -22.887 1.00 67.69 78 SER A C 1
ATOM 628 O O . SER A 1 78 ? 19.214 -7.785 -24.087 1.00 67.69 78 SER A O 1
ATOM 630 N N . ARG A 1 79 ? 19.729 -7.008 -22.044 1.00 65.12 79 ARG A N 1
ATOM 631 C CA . ARG A 1 79 ? 19.836 -5.598 -22.471 1.00 65.12 79 ARG A CA 1
ATOM 632 C C . ARG A 1 79 ? 21.012 -5.335 -23.399 1.00 65.12 79 ARG A C 1
ATOM 634 O O . ARG A 1 79 ? 20.848 -4.638 -24.393 1.00 65.12 79 ARG A O 1
ATOM 641 N N . GLN A 1 80 ? 22.189 -5.903 -23.120 1.00 70.94 80 GLN A N 1
ATOM 642 C CA . GLN A 1 80 ? 23.320 -5.765 -24.042 1.00 70.94 80 GLN A CA 1
ATOM 643 C C . GLN A 1 80 ? 22.988 -6.336 -25.419 1.00 70.94 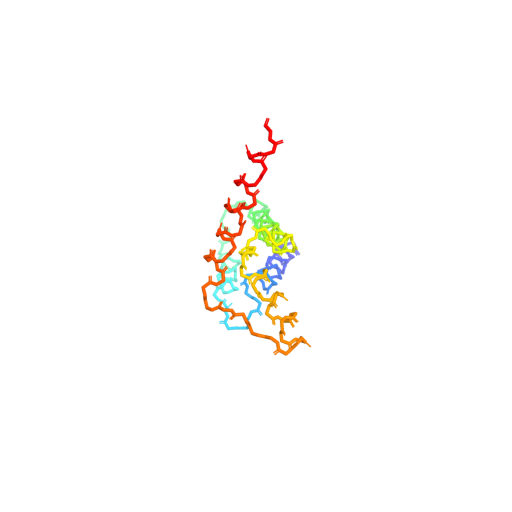80 GLN A C 1
ATOM 645 O O . GLN A 1 80 ? 23.356 -5.744 -26.429 1.00 70.94 80 GLN A O 1
ATOM 650 N N . ARG A 1 81 ? 22.281 -7.467 -25.471 1.00 77.31 81 ARG A N 1
ATOM 651 C CA . ARG A 1 81 ? 21.825 -8.045 -26.733 1.00 77.31 81 ARG A CA 1
ATOM 652 C C . ARG A 1 81 ? 20.859 -7.104 -27.456 1.00 77.31 81 ARG A C 1
ATOM 654 O O . ARG A 1 81 ? 21.028 -6.890 -28.651 1.00 77.31 81 ARG A O 1
ATOM 661 N N . GLU A 1 82 ? 19.913 -6.499 -26.740 1.00 78.94 82 GLU A N 1
ATOM 662 C CA . GLU A 1 82 ? 18.949 -5.545 -27.301 1.00 78.94 82 GLU A CA 1
ATOM 663 C C . GLU A 1 82 ? 19.621 -4.266 -27.839 1.00 78.94 82 GLU A C 1
ATOM 665 O O . GLU A 1 82 ? 19.312 -3.817 -28.945 1.00 78.94 82 GLU A O 1
ATOM 670 N N . ASP A 1 83 ? 20.583 -3.701 -27.109 1.00 78.88 83 ASP A N 1
ATOM 671 C CA . ASP A 1 83 ? 21.302 -2.491 -27.526 1.00 78.88 83 ASP A CA 1
ATOM 672 C C . ASP A 1 83 ? 22.203 -2.746 -28.740 1.00 78.88 83 ASP A C 1
ATOM 674 O O . ASP A 1 83 ? 22.243 -1.939 -29.680 1.00 78.88 83 ASP A O 1
ATOM 678 N N . VAL A 1 84 ? 22.889 -3.895 -28.777 1.00 81.69 84 VAL A N 1
ATOM 679 C CA . VAL A 1 84 ? 23.646 -4.309 -29.965 1.00 81.69 84 VAL A CA 1
ATOM 680 C C . VAL A 1 84 ? 22.686 -4.569 -31.122 1.00 81.69 84 VAL A C 1
ATOM 682 O O . VAL A 1 84 ? 23.002 -4.204 -32.248 1.00 81.69 84 VAL A O 1
ATOM 685 N N . GLN A 1 85 ? 21.497 -5.132 -30.879 1.00 84.19 85 GLN A N 1
ATOM 686 C CA . GLN A 1 85 ? 20.532 -5.422 -31.942 1.00 84.19 85 GLN A CA 1
ATOM 687 C C . GLN A 1 85 ? 20.003 -4.129 -32.562 1.00 84.19 85 GLN A C 1
ATOM 689 O O . GLN A 1 85 ? 19.937 -4.016 -33.785 1.00 84.19 85 GLN A O 1
ATOM 694 N N . LYS A 1 86 ? 19.711 -3.118 -31.738 1.00 84.38 86 LYS A N 1
ATOM 695 C CA . LYS A 1 86 ? 19.338 -1.770 -32.194 1.00 84.38 86 LYS A CA 1
ATOM 696 C C . LYS A 1 86 ? 20.467 -1.105 -32.982 1.00 84.38 86 LYS A C 1
ATOM 698 O O . LYS A 1 86 ? 20.208 -0.469 -34.001 1.00 84.38 86 LYS A O 1
ATOM 703 N N . SER A 1 87 ? 21.710 -1.259 -32.532 1.00 84.81 87 SER A N 1
ATOM 704 C CA . SER A 1 87 ? 22.887 -0.685 -33.198 1.00 84.81 87 SER A CA 1
ATOM 705 C C . SER A 1 87 ? 23.187 -1.372 -34.534 1.00 84.81 87 SER A C 1
ATOM 707 O O . SER A 1 87 ? 23.415 -0.696 -35.534 1.00 84.81 87 SER A O 1
ATOM 709 N N . ALA A 1 88 ? 23.104 -2.703 -34.579 1.00 84.94 88 ALA A N 1
ATOM 710 C CA . ALA A 1 88 ? 23.254 -3.501 -35.790 1.00 84.94 88 ALA A CA 1
ATOM 711 C C . ALA A 1 88 ? 22.158 -3.160 -36.806 1.00 84.94 88 ALA A C 1
ATOM 713 O O . ALA A 1 88 ? 22.475 -2.854 -37.951 1.00 84.94 88 ALA A O 1
ATOM 714 N N . ALA A 1 89 ? 20.893 -3.084 -36.376 1.00 85.31 89 ALA A N 1
ATOM 715 C CA . ALA A 1 89 ? 19.776 -2.723 -37.248 1.00 85.31 89 ALA A CA 1
ATOM 716 C C . ALA A 1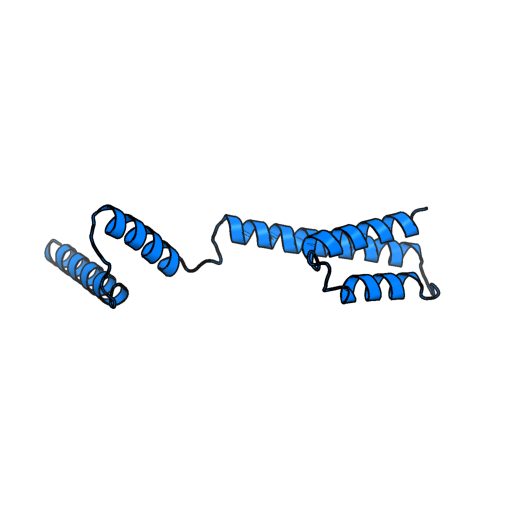 89 ? 19.950 -1.331 -37.879 1.00 85.31 89 ALA A C 1
ATOM 718 O O . ALA A 1 89 ? 19.679 -1.152 -39.064 1.00 85.31 89 ALA A O 1
ATOM 719 N N . ARG A 1 90 ? 20.468 -0.355 -37.120 1.00 85.06 90 ARG A N 1
ATOM 720 C CA . ARG A 1 90 ? 20.796 0.985 -37.641 1.00 85.06 90 ARG A CA 1
ATOM 721 C C . ARG A 1 90 ? 21.909 0.967 -38.692 1.00 85.06 90 ARG A C 1
ATOM 723 O O . ARG A 1 90 ? 21.917 1.827 -39.563 1.00 85.06 90 ARG A O 1
ATOM 730 N N . ALA A 1 91 ? 22.816 -0.002 -38.621 1.00 86.25 91 ALA A N 1
ATOM 731 C CA . ALA A 1 91 ? 23.875 -0.220 -39.602 1.00 86.25 91 ALA A CA 1
ATOM 732 C C . ALA A 1 91 ? 23.466 -1.170 -40.750 1.00 86.25 91 ALA A C 1
ATOM 734 O O . ALA A 1 91 ? 24.295 -1.478 -41.601 1.00 86.25 91 ALA A O 1
ATOM 735 N N . GLY A 1 92 ? 22.216 -1.656 -40.778 1.00 86.81 92 GLY A N 1
ATOM 736 C CA . GLY A 1 92 ? 21.751 -2.648 -41.757 1.00 86.81 92 GLY A CA 1
ATOM 737 C C . GLY A 1 92 ? 22.272 -4.071 -41.514 1.00 86.81 92 GLY A C 1
ATOM 738 O O . GLY A 1 92 ? 22.241 -4.905 -42.414 1.00 86.81 92 GLY A O 1
ATOM 739 N N . LEU A 1 93 ? 22.761 -4.356 -40.307 1.00 84.50 93 LEU A N 1
ATOM 740 C CA . LEU A 1 93 ? 23.332 -5.636 -39.892 1.00 84.50 93 LEU A CA 1
ATOM 741 C C . LEU A 1 93 ? 22.373 -6.385 -38.952 1.00 84.50 93 LEU A C 1
ATOM 743 O O . LEU A 1 93 ? 21.546 -5.786 -38.264 1.00 84.50 93 LEU A O 1
ATOM 747 N N . SER A 1 94 ? 22.499 -7.712 -38.892 1.00 81.12 94 SER A N 1
ATOM 748 C CA . SER A 1 94 ? 21.729 -8.567 -37.977 1.00 81.12 94 SER A CA 1
ATOM 749 C C . SER A 1 94 ? 22.653 -9.309 -37.013 1.00 81.12 94 SER A C 1
ATOM 751 O O . SER A 1 94 ? 23.813 -9.571 -37.332 1.00 81.12 94 SER A O 1
ATOM 753 N N . ILE A 1 95 ? 22.155 -9.624 -35.814 1.00 79.38 95 ILE A N 1
ATOM 754 C CA . ILE A 1 95 ? 22.928 -10.379 -34.821 1.00 79.38 95 ILE A CA 1
ATOM 755 C C . ILE A 1 95 ? 22.773 -11.888 -35.067 1.00 79.38 95 ILE A C 1
ATOM 757 O O . ILE A 1 95 ? 21.638 -12.359 -35.181 1.00 79.38 95 ILE A O 1
ATOM 761 N N . PRO A 1 96 ? 23.875 -12.665 -35.076 1.00 79.44 96 PRO A N 1
ATOM 762 C CA . PRO A 1 96 ? 23.826 -14.124 -35.145 1.00 79.44 96 PRO A CA 1
ATOM 763 C C . PRO A 1 96 ? 23.086 -14.769 -33.963 1.00 79.44 96 PRO A C 1
ATOM 765 O O . PRO A 1 96 ? 23.188 -14.322 -32.821 1.00 79.44 96 PRO A O 1
ATOM 768 N N . GLN A 1 97 ? 22.387 -15.880 -34.212 1.00 73.50 97 GLN A N 1
ATOM 769 C CA . GLN A 1 97 ? 21.611 -16.597 -33.184 1.00 73.50 97 GLN A CA 1
ATOM 770 C C . GLN A 1 97 ? 22.467 -17.102 -32.005 1.00 73.50 97 GLN A C 1
ATOM 772 O O . GLN A 1 97 ? 21.967 -17.164 -30.886 1.00 73.50 97 GLN A O 1
ATOM 777 N N . HIS A 1 98 ? 23.752 -17.379 -32.241 1.00 74.69 98 HIS A N 1
ATOM 778 C CA . HIS A 1 98 ? 24.729 -17.898 -31.276 1.00 74.69 98 HIS A CA 1
ATOM 779 C C . HIS A 1 98 ? 25.609 -16.794 -30.646 1.00 74.69 98 HIS A C 1
ATOM 781 O O . HIS A 1 98 ? 26.757 -17.030 -30.281 1.00 74.69 98 HIS A O 1
ATOM 787 N N . TRP A 1 99 ? 25.089 -15.566 -30.532 1.00 68.94 99 TRP A N 1
ATOM 788 C CA . TRP A 1 99 ? 25.780 -14.396 -29.960 1.00 68.94 99 TRP A CA 1
ATOM 789 C C . TRP A 1 99 ? 26.565 -14.682 -28.665 1.00 68.94 99 TRP A C 1
ATOM 791 O O . TRP A 1 99 ? 27.687 -14.200 -28.495 1.00 68.94 99 TRP A O 1
ATOM 801 N N . ASP A 1 100 ? 26.001 -15.501 -27.778 1.00 69.12 100 ASP A N 1
ATOM 802 C CA . ASP A 1 100 ? 26.605 -15.829 -26.485 1.00 69.12 100 ASP A CA 1
ATOM 803 C C . ASP A 1 100 ? 27.865 -16.709 -26.624 1.00 69.12 100 ASP A C 1
ATOM 805 O O . ASP A 1 100 ? 28.812 -16.567 -25.848 1.00 69.12 100 ASP A O 1
ATOM 809 N N . GLU A 1 101 ? 27.940 -17.551 -27.660 1.00 66.12 101 GLU A N 1
ATOM 810 C CA . GLU A 1 101 ? 29.107 -18.389 -27.976 1.00 66.12 101 GLU A CA 1
ATOM 811 C C . GLU A 1 101 ? 30.237 -17.570 -28.616 1.00 66.12 101 GLU A C 1
ATOM 813 O O . GLU A 1 101 ? 31.411 -17.777 -28.302 1.00 66.12 101 GLU A O 1
ATOM 818 N N . VAL A 1 102 ? 29.891 -16.581 -29.451 1.00 64.44 102 VAL A N 1
ATOM 819 C CA . VAL A 1 102 ? 30.860 -15.660 -30.077 1.00 64.44 102 VAL A CA 1
ATOM 820 C C . VAL A 1 102 ? 31.538 -14.776 -29.034 1.00 64.44 102 VAL A C 1
ATOM 822 O O . VAL A 1 102 ? 32.751 -14.581 -29.085 1.00 64.44 102 VAL A O 1
ATOM 825 N N . LYS A 1 103 ? 30.790 -14.261 -28.047 1.00 64.06 103 LYS A N 1
ATOM 826 C CA . LYS A 1 103 ? 31.399 -13.485 -26.953 1.00 64.06 103 LYS A CA 1
ATOM 827 C C . LYS A 1 103 ? 32.382 -14.317 -26.138 1.00 64.06 103 LYS A C 1
ATOM 829 O O . LYS A 1 103 ? 33.425 -13.805 -25.736 1.00 64.06 103 LYS A O 1
ATOM 834 N N . LYS A 1 104 ? 32.047 -15.584 -25.890 1.00 62.59 104 LYS A N 1
ATOM 835 C CA . LYS A 1 104 ? 32.885 -16.496 -25.110 1.00 62.59 104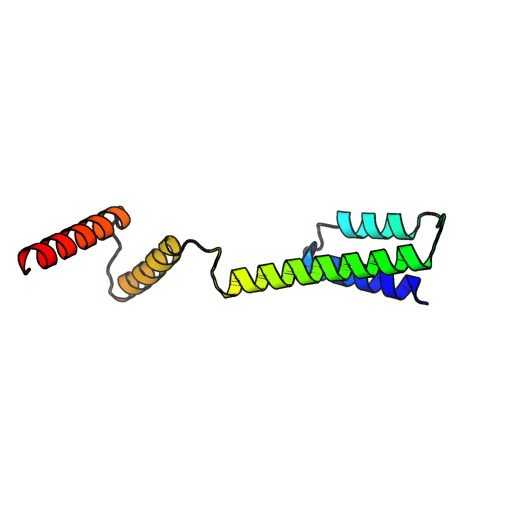 LYS A CA 1
ATOM 836 C C . LYS A 1 104 ? 34.183 -16.826 -25.854 1.00 62.59 104 LYS A C 1
ATOM 838 O O . LYS A 1 104 ? 35.257 -16.663 -25.287 1.00 62.59 104 LYS A O 1
ATOM 843 N N . SER A 1 105 ? 34.100 -17.144 -27.149 1.00 63.81 105 SER A N 1
ATOM 844 C CA . SER A 1 105 ? 35.282 -17.427 -27.976 1.00 63.81 105 SER A CA 1
ATOM 845 C C . SER A 1 105 ? 36.189 -16.207 -28.184 1.00 63.81 105 SER A C 1
ATOM 847 O O . SER A 1 105 ? 37.413 -16.350 -28.192 1.00 63.81 105 SER A O 1
ATOM 849 N N . GLN A 1 106 ? 35.625 -14.999 -28.293 1.00 62.53 106 GLN A N 1
ATOM 850 C CA . GLN A 1 106 ? 36.405 -13.759 -28.366 1.00 62.53 106 GLN A CA 1
ATOM 851 C C . GLN A 1 106 ? 37.125 -13.452 -27.049 1.00 62.53 106 GLN A C 1
ATOM 853 O O . GLN A 1 106 ? 38.308 -13.116 -27.074 1.00 62.53 106 GLN A O 1
ATOM 858 N N . ALA A 1 107 ? 36.451 -13.622 -25.908 1.00 63.00 107 ALA A N 1
ATOM 859 C CA . ALA A 1 107 ? 37.065 -13.438 -24.594 1.00 63.00 107 ALA A CA 1
ATOM 860 C C . ALA A 1 107 ? 38.215 -14.434 -24.353 1.00 63.00 107 ALA A C 1
ATOM 862 O O . ALA A 1 107 ? 39.276 -14.041 -23.865 1.00 63.00 107 ALA A O 1
ATOM 863 N N . ASP A 1 108 ? 38.034 -15.694 -24.756 1.00 65.06 108 ASP A N 1
ATOM 864 C CA . ASP A 1 108 ? 39.055 -16.739 -24.639 1.00 65.06 108 ASP A CA 1
ATOM 865 C C . ASP A 1 108 ? 40.252 -16.479 -25.576 1.00 65.06 108 ASP A C 1
ATOM 867 O O . ASP A 1 108 ? 41.407 -16.638 -25.176 1.00 65.06 108 ASP A O 1
ATOM 871 N N . SER A 1 109 ? 40.000 -15.989 -26.795 1.00 64.19 109 SER A N 1
ATOM 872 C CA . SER A 1 109 ? 41.049 -15.642 -27.769 1.00 64.19 109 SER A CA 1
ATOM 873 C C . SER A 1 109 ? 41.885 -14.436 -27.327 1.00 64.19 109 SER A C 1
ATOM 875 O O . SER A 1 109 ? 43.109 -14.445 -27.463 1.00 64.19 109 SER A O 1
ATOM 877 N N . SER A 1 110 ? 41.254 -13.404 -26.755 1.00 61.78 110 SER A N 1
ATOM 878 C CA . SER A 1 110 ? 41.962 -12.234 -26.218 1.00 61.78 110 SER A CA 1
ATOM 879 C C . SER A 1 110 ? 42.849 -12.587 -25.022 1.00 61.78 110 SER A C 1
ATOM 881 O O . SER A 1 110 ? 43.934 -12.027 -24.885 1.00 61.78 110 SER A O 1
ATOM 883 N N . LYS A 1 111 ? 42.426 -13.550 -24.195 1.00 61.78 111 LYS A N 1
ATOM 884 C CA . LYS A 1 111 ? 43.188 -14.026 -23.032 1.00 61.78 111 LYS A CA 1
ATOM 885 C C . LYS A 1 111 ? 44.416 -14.855 -23.435 1.00 61.78 111 LYS A C 1
ATOM 887 O O . LYS A 1 111 ? 45.490 -14.691 -22.872 1.00 61.78 111 LYS A O 1
ATOM 892 N N . GLN A 1 112 ? 44.302 -15.674 -24.482 1.00 61.44 112 GLN A N 1
ATOM 893 C CA . GLN A 1 112 ? 45.449 -16.417 -25.024 1.00 61.44 112 GLN A CA 1
ATOM 894 C C . GLN A 1 112 ? 46.497 -15.521 -25.703 1.00 61.44 112 GLN A C 1
ATOM 896 O O . GLN A 1 112 ? 47.668 -15.889 -25.769 1.00 61.44 112 GLN A O 1
ATOM 901 N N . LEU A 1 113 ? 46.097 -14.358 -26.223 1.00 59.16 113 LEU A N 1
ATOM 902 C CA . LEU A 1 113 ? 47.016 -13.392 -26.828 1.00 59.16 113 LEU A CA 1
ATOM 903 C C . LEU A 1 113 ? 47.792 -12.590 -25.774 1.00 59.16 113 LEU A C 1
ATOM 905 O O . LEU A 1 113 ? 48.971 -12.322 -25.993 1.00 59.16 113 LEU A O 1
ATOM 909 N N . SER A 1 114 ? 47.181 -12.261 -24.628 1.00 59.78 114 SER A N 1
ATOM 910 C CA . SER A 1 114 ? 47.886 -11.605 -23.517 1.00 59.78 114 SER A CA 1
ATOM 911 C C . SER A 1 114 ? 48.886 -12.534 -22.830 1.00 59.78 114 SER A C 1
ATOM 913 O O . SER A 1 114 ? 50.003 -12.115 -22.536 1.00 59.78 114 SER A O 1
ATOM 915 N N . ASP A 1 115 ? 48.525 -13.807 -22.652 1.00 61.06 115 ASP A N 1
ATOM 916 C CA . ASP A 1 115 ? 49.386 -14.807 -22.003 1.00 61.06 115 ASP A CA 1
ATOM 917 C C . ASP A 1 115 ? 50.580 -15.225 -22.882 1.00 61.06 115 ASP A C 1
ATOM 919 O O . ASP A 1 115 ? 51.549 -15.787 -22.387 1.00 61.06 115 ASP A O 1
ATOM 923 N N . ARG A 1 116 ? 50.537 -14.940 -24.191 1.00 58.34 116 ARG A N 1
ATOM 924 C CA . ARG A 1 116 ? 51.657 -15.151 -25.128 1.00 58.34 116 ARG A CA 1
ATOM 925 C C . ARG A 1 116 ? 52.611 -13.958 -25.237 1.00 58.34 116 ARG A C 1
ATOM 927 O O . ARG A 1 116 ? 53.645 -14.089 -25.888 1.00 58.34 116 ARG A O 1
ATOM 934 N N . GLN A 1 117 ? 52.250 -12.803 -24.675 1.00 56.56 117 GLN A N 1
ATOM 935 C CA . GLN A 1 117 ? 53.072 -11.584 -24.679 1.00 56.56 117 GLN A CA 1
ATOM 936 C C . GLN A 1 117 ? 53.709 -11.273 -23.312 1.00 56.56 117 GLN A C 1
ATOM 938 O O . GLN A 1 117 ? 54.349 -10.230 -23.178 1.00 56.56 117 GLN A O 1
ATOM 943 N N . SER A 1 118 ? 53.553 -12.163 -22.324 1.00 50.25 118 SER A N 1
ATOM 944 C CA . SER A 1 118 ? 54.276 -12.158 -21.038 1.00 50.25 118 SER A CA 1
ATOM 945 C C . SER A 1 118 ? 55.308 -13.279 -21.003 1.00 50.25 118 SER A C 1
ATOM 947 O O . SER A 1 118 ? 56.357 -13.076 -20.356 1.00 50.25 118 SER A O 1
#

Solvent-accessible surface area (backbone atoms only — not comparable to full-atom values): 6930 Å² total; per-residue (Å²): 115,66,69,62,50,42,51,54,50,32,52,51,45,42,38,66,73,76,34,68,54,89,83,57,49,65,67,60,50,50,52,53,50,62,75,65,48,84,86,78,78,68,63,70,63,55,50,47,50,43,48,52,50,32,51,50,56,51,50,55,48,52,53,48,53,47,39,57,72,71,46,76,80,54,64,66,64,64,52,54,52,52,53,50,43,55,53,30,50,77,71,76,41,81,78,65,94,60,52,73,60,53,54,52,52,51,53,53,52,56,51,56,55,54,69,72,75,110

Organism: NCBI:txid706552

pLDDT: mean 80.83, std 12.69, range [50.25, 96.69]

Foldseek 3Di:
DLLVVLLVLLLVLCCVQPNVDPPPCPVVVVSVVVSPDDDDDDPVVVSVVSVVNSVVRNVVRVVVVVCVVVVVPPDPVVVVQVVVQVVQVVVVHHDDPVNVVVVVVVVVVVVVVVVVVD